Protein AF-A0A3C1PND8-F1 (afdb_monomer_lite)

Sequence (109 aa):
MYSVQTDSKNRVWLACDGGGFSVLENNSFLKLNDAANFPNTVYSVAEFNPKLFLLSTSEGLFTYDFEKVIKVQGLKTSEIASIEKLDNTHILAVHNEGFDLIKLTENNE

Foldseek 3Di:
DQDWDADPVRWIKDFAAQQGIWIQDPNDIDRLPPDPDGDRGFNDWDDLDPQWIWTADCQAIWIDRSPDIGGDPDDPHRHFNYKDHPDNFWIWTQGPVGIDIGGDDPPPD

Radius of gyration: 13.07 Å; chains: 1; bounding box: 35×31×35 Å

Secondary structure (DSSP, 8-state):
--EEEE-TTSPEEEE-SSSBEE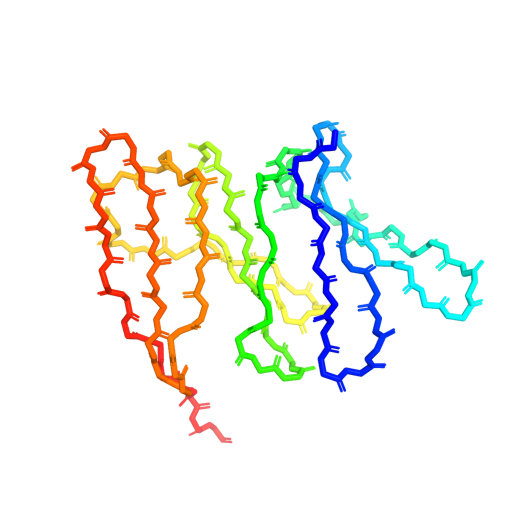EEETTEEEE---STT--SB-SEEEEEETTEEEEEETTEEEEE-SS-EEEPPS-S-S-EEEEEE-SSSEEEEEETTEEEEEE------

pLDDT: mean 90.36, std 11.25, range [35.5, 97.81]

Structure (mmCIF, N/CA/C/O backbone):
data_AF-A0A3C1PND8-F1
#
_entry.id   AF-A0A3C1PND8-F1
#
loop_
_atom_site.group_PDB
_atom_site.id
_atom_site.type_symbol
_atom_site.label_atom_id
_atom_site.label_alt_id
_atom_site.label_comp_id
_atom_site.label_asym_id
_atom_site.label_entity_id
_atom_site.label_seq_id
_atom_site.pdbx_PDB_ins_code
_atom_site.Cartn_x
_atom_site.Cartn_y
_atom_site.Cartn_z
_atom_site.occupancy
_atom_site.B_iso_or_equiv
_atom_site.auth_seq_id
_atom_site.auth_comp_id
_atom_site.auth_asym_id
_atom_site.auth_atom_id
_atom_site.pdbx_PDB_model_num
ATOM 1 N N . MET A 1 1 ? -8.560 8.846 -9.446 1.00 85.88 1 MET A N 1
ATOM 2 C CA . MET A 1 1 ? -8.758 7.800 -8.421 1.00 85.88 1 MET A CA 1
ATOM 3 C C . MET A 1 1 ? -8.398 6.483 -9.070 1.00 85.88 1 MET A C 1
ATOM 5 O O . MET A 1 1 ? -8.913 6.222 -10.150 1.00 85.88 1 MET A O 1
ATOM 9 N N . TYR A 1 2 ? -7.478 5.737 -8.468 1.00 95.19 2 TYR A N 1
ATOM 10 C CA . TYR A 1 2 ? -6.908 4.511 -9.029 1.00 95.19 2 TYR A CA 1
ATOM 11 C C . TYR A 1 2 ? -7.455 3.253 -8.356 1.00 95.19 2 TYR A C 1
ATOM 13 O O . TYR A 1 2 ? -7.799 2.301 -9.050 1.00 95.19 2 TYR A O 1
ATOM 21 N N . SER A 1 3 ? -7.607 3.263 -7.028 1.00 95.44 3 SER A N 1
ATOM 22 C CA . SER A 1 3 ? -8.141 2.123 -6.284 1.00 95.44 3 SER A CA 1
ATOM 23 C C . SER A 1 3 ? -9.035 2.544 -5.121 1.00 95.44 3 SER A C 1
ATOM 25 O O . SER A 1 3 ? -8.959 3.670 -4.617 1.00 95.44 3 SER A O 1
ATOM 27 N N . VAL A 1 4 ? -9.875 1.597 -4.703 1.00 96.31 4 VAL A N 1
ATOM 28 C CA . VAL A 1 4 ? -10.701 1.661 -3.499 1.00 96.31 4 VAL A CA 1
ATOM 29 C C . VAL A 1 4 ? -10.545 0.334 -2.770 1.00 96.31 4 VAL A C 1
ATOM 31 O O . VAL A 1 4 ? -10.692 -0.712 -3.398 1.00 96.31 4 VAL A O 1
ATOM 34 N N . GLN A 1 5 ? -10.241 0.370 -1.475 1.00 96.12 5 GLN A N 1
ATOM 35 C CA . GLN A 1 5 ? -10.077 -0.828 -0.651 1.00 96.12 5 GLN A CA 1
ATOM 36 C C . GLN A 1 5 ? -10.735 -0.649 0.714 1.00 96.12 5 GLN A C 1
ATOM 38 O O . GLN A 1 5 ? -10.756 0.451 1.258 1.00 96.12 5 GLN A O 1
ATOM 43 N N . THR A 1 6 ? -11.277 -1.725 1.276 1.00 96.75 6 THR A N 1
ATOM 44 C CA . THR A 1 6 ? -11.850 -1.721 2.628 1.00 96.75 6 THR A CA 1
ATOM 45 C C . THR A 1 6 ? -10.908 -2.451 3.567 1.00 96.75 6 THR A C 1
ATOM 47 O O . THR A 1 6 ? -10.476 -3.559 3.263 1.00 96.75 6 THR A O 1
ATOM 50 N N . ASP A 1 7 ? -10.577 -1.828 4.694 1.00 96.50 7 ASP A N 1
ATOM 51 C CA . ASP A 1 7 ? -9.721 -2.452 5.700 1.00 96.50 7 ASP A CA 1
ATOM 52 C C . ASP A 1 7 ? -10.514 -3.274 6.727 1.00 96.50 7 ASP A C 1
ATOM 54 O O . ASP A 1 7 ? -11.748 -3.260 6.769 1.00 96.50 7 ASP A O 1
ATOM 58 N N . SER A 1 8 ? -9.795 -3.971 7.604 1.00 96.56 8 SER A N 1
ATOM 59 C CA . SER A 1 8 ? -10.349 -4.800 8.678 1.00 96.56 8 SER A CA 1
ATOM 60 C C . SER A 1 8 ? -11.206 -4.039 9.700 1.00 96.56 8 SER A C 1
ATOM 62 O O . SER A 1 8 ? -11.948 -4.659 10.465 1.00 96.56 8 SER A O 1
ATOM 64 N N . LYS A 1 9 ? -11.137 -2.702 9.719 1.00 95.81 9 LYS A N 1
ATOM 65 C CA . LYS A 1 9 ? -11.935 -1.812 10.576 1.00 95.81 9 LYS A CA 1
ATOM 66 C C . LYS A 1 9 ? -13.158 -1.242 9.846 1.00 95.81 9 LYS A C 1
ATOM 68 O O . LYS A 1 9 ? -13.826 -0.368 10.392 1.00 95.81 9 LYS A O 1
ATOM 73 N N . ASN A 1 10 ? -13.476 -1.742 8.648 1.00 95.62 10 ASN A N 1
ATOM 74 C CA . ASN A 1 10 ? -14.533 -1.236 7.766 1.00 95.62 10 ASN A CA 1
ATOM 75 C C . ASN A 1 10 ? -14.340 0.227 7.335 1.00 95.62 10 ASN A C 1
ATOM 77 O O . ASN A 1 10 ? -15.310 0.908 6.994 1.00 95.62 10 ASN A O 1
ATOM 81 N N . ARG A 1 11 ? -13.101 0.726 7.330 1.00 96.19 11 ARG A N 1
ATOM 82 C CA . ARG A 1 11 ? -12.777 2.029 6.741 1.00 96.19 11 ARG A CA 1
ATOM 83 C C . ARG A 1 11 ? -12.502 1.844 5.256 1.00 96.19 11 ARG A C 1
ATOM 85 O O . ARG A 1 11 ? -11.939 0.828 4.844 1.00 96.19 11 ARG A O 1
ATOM 92 N N . VAL A 1 12 ? -12.881 2.827 4.445 1.00 96.81 12 VAL A N 1
ATOM 93 C CA . VAL A 1 12 ? -12.678 2.776 2.990 1.00 96.81 12 VAL A CA 1
ATOM 94 C C . VAL A 1 12 ? -11.502 3.662 2.608 1.00 96.81 12 VAL A C 1
ATOM 96 O O . VAL A 1 12 ? -11.535 4.871 2.801 1.00 96.81 12 VAL A O 1
ATOM 99 N N . TRP A 1 13 ? -10.468 3.059 2.044 1.00 95.81 13 TRP A N 1
ATOM 100 C CA . TRP A 1 13 ? -9.252 3.709 1.583 1.00 95.81 13 TRP A CA 1
ATOM 101 C C . TRP A 1 13 ? -9.340 4.003 0.093 1.00 95.81 13 TRP A C 1
ATOM 103 O O . TRP A 1 13 ? -9.716 3.138 -0.697 1.00 95.81 13 TRP A O 1
ATOM 113 N N . LEU A 1 14 ? -8.973 5.222 -0.288 1.00 95.19 14 LEU A N 1
ATOM 114 C CA . LEU A 1 14 ? -8.972 5.698 -1.666 1.00 95.19 14 LEU A CA 1
ATOM 115 C C . LEU A 1 14 ? -7.552 6.059 -2.087 1.00 95.19 14 LEU A C 1
ATOM 117 O O . LEU A 1 14 ? -6.911 6.877 -1.424 1.00 95.19 14 LEU A O 1
ATOM 121 N N . ALA A 1 15 ? -7.101 5.510 -3.212 1.00 95.00 15 ALA A N 1
ATOM 122 C CA . ALA A 1 15 ? -5.854 5.883 -3.870 1.00 95.00 15 ALA A CA 1
ATOM 123 C C . ALA A 1 15 ? -6.137 6.892 -4.996 1.00 95.00 15 ALA A C 1
ATOM 125 O O . ALA A 1 15 ? -6.985 6.657 -5.868 1.00 95.00 15 ALA A O 1
ATOM 126 N N . CYS A 1 16 ? -5.460 8.037 -4.988 1.00 93.38 16 CYS A N 1
ATOM 127 C CA . CYS A 1 16 ? -5.773 9.178 -5.843 1.00 93.38 16 CYS A CA 1
ATOM 128 C C . CYS A 1 16 ? -4.562 9.678 -6.634 1.00 93.38 16 CYS A C 1
ATOM 130 O O . CYS A 1 16 ? -3.411 9.483 -6.257 1.00 93.38 16 CYS A O 1
ATOM 132 N N . ASP A 1 17 ? -4.861 10.373 -7.733 1.00 92.75 17 ASP A N 1
ATOM 133 C CA . ASP A 1 17 ? -3.873 11.123 -8.503 1.00 92.75 17 ASP A CA 1
ATOM 134 C C . ASP A 1 17 ? -3.791 12.552 -7.968 1.00 92.75 17 ASP A C 1
ATOM 136 O O . ASP A 1 17 ? -4.829 13.204 -7.827 1.00 92.75 17 ASP A O 1
ATOM 140 N N . GLY A 1 18 ? -2.597 13.019 -7.609 1.00 86.25 18 GLY A N 1
ATOM 141 C CA . GLY A 1 18 ? -2.367 14.368 -7.076 1.00 86.25 18 GLY A CA 1
ATOM 142 C C . GLY A 1 18 ? -2.930 14.657 -5.674 1.00 86.25 18 GLY A C 1
ATOM 143 O O . GLY A 1 18 ? -2.742 15.750 -5.147 1.00 86.25 18 GLY A O 1
ATOM 144 N N . GLY A 1 19 ? -3.655 13.712 -5.071 1.00 84.69 19 GLY A N 1
ATOM 145 C CA . GLY A 1 19 ? -4.242 13.826 -3.730 1.00 84.69 19 GLY A CA 1
ATOM 146 C C . GLY A 1 19 ? -3.671 12.833 -2.717 1.00 84.69 19 GLY A C 1
ATOM 147 O O . GLY A 1 19 ? -4.102 12.832 -1.565 1.00 84.69 19 GLY A O 1
ATOM 148 N N . GLY A 1 20 ? -2.731 11.989 -3.139 1.00 90.75 20 GLY A N 1
ATOM 149 C CA . GLY A 1 20 ? -2.183 10.879 -2.372 1.00 90.75 20 GLY A CA 1
ATOM 150 C C . GLY A 1 20 ? -3.238 9.815 -2.105 1.00 90.75 20 GLY A C 1
ATOM 151 O O . GLY A 1 20 ? -3.814 9.241 -3.029 1.00 90.75 20 GLY A O 1
ATOM 152 N N . PHE A 1 21 ? -3.512 9.570 -0.830 1.00 91.88 21 PHE A N 1
ATOM 153 C CA . PHE A 1 21 ? -4.551 8.655 -0.381 1.00 91.88 21 PHE A CA 1
ATOM 154 C C . PHE A 1 21 ? -5.403 9.296 0.716 1.00 91.88 21 PHE A C 1
ATOM 156 O O . PHE A 1 21 ? -4.973 10.213 1.419 1.00 91.88 21 PHE A O 1
ATOM 163 N N . SER A 1 22 ? -6.634 8.818 0.853 1.00 92.31 22 SER A N 1
ATOM 164 C CA . SER A 1 22 ? -7.579 9.285 1.872 1.00 92.31 22 SER A CA 1
ATOM 165 C C . SER A 1 22 ? -8.359 8.118 2.450 1.00 92.31 22 SER A C 1
ATOM 167 O O . SER A 1 22 ? -8.467 7.068 1.814 1.00 92.31 22 SER A O 1
ATOM 169 N N . VAL A 1 23 ? -8.898 8.306 3.650 1.00 93.94 23 VAL A N 1
ATOM 170 C CA . VAL A 1 23 ? -9.738 7.308 4.307 1.00 93.94 23 VAL A CA 1
ATOM 171 C C . VAL A 1 23 ? -11.115 7.899 4.586 1.00 93.94 23 VAL A C 1
ATOM 173 O O . VAL A 1 23 ? -11.239 9.009 5.098 1.00 93.94 23 VAL A O 1
ATOM 176 N N . LEU A 1 24 ? -12.154 7.168 4.208 1.00 95.12 24 LEU A N 1
ATOM 177 C CA . LEU A 1 24 ? -13.534 7.426 4.578 1.00 95.12 24 LEU A CA 1
ATOM 178 C C . LEU A 1 24 ? -13.854 6.593 5.817 1.00 95.12 24 LEU A C 1
ATOM 180 O O . LEU A 1 24 ? -13.858 5.360 5.777 1.00 95.12 24 LEU A O 1
ATOM 184 N N . GLU A 1 25 ? -14.143 7.288 6.906 1.00 94.19 25 GLU A N 1
ATOM 185 C CA . GLU A 1 25 ? -14.536 6.707 8.184 1.00 94.19 25 GLU A CA 1
ATOM 186 C C . GLU A 1 25 ? -15.646 7.577 8.781 1.00 94.19 25 GLU A C 1
ATOM 188 O O . GLU A 1 25 ? -15.590 8.804 8.704 1.00 94.19 25 GLU A O 1
ATOM 193 N N . ASN A 1 26 ? -16.690 6.961 9.346 1.00 92.62 26 ASN A N 1
ATOM 194 C CA . ASN A 1 26 ? -17.814 7.682 9.962 1.00 92.62 26 ASN A CA 1
ATOM 195 C C . ASN A 1 26 ? -18.431 8.764 9.045 1.00 92.62 26 ASN A C 1
ATOM 197 O O . ASN A 1 26 ? -18.698 9.888 9.472 1.00 92.62 26 ASN A O 1
ATOM 201 N N . ASN A 1 27 ? -18.631 8.433 7.762 1.00 91.00 27 ASN A N 1
ATOM 202 C CA . ASN A 1 27 ? -19.137 9.334 6.716 1.00 91.00 27 ASN A CA 1
ATOM 203 C C . ASN A 1 27 ? -18.308 10.614 6.492 1.00 91.00 27 ASN A C 1
ATOM 205 O O . ASN A 1 27 ? -18.815 11.578 5.920 1.00 91.00 27 ASN A O 1
ATOM 209 N N . SER A 1 28 ? -17.043 10.634 6.913 1.00 91.19 28 SER A N 1
ATOM 210 C CA . SER A 1 28 ? -16.141 11.773 6.735 1.00 91.19 28 SER A CA 1
ATOM 211 C C . SER A 1 28 ? -14.835 11.339 6.078 1.00 91.19 28 SER A C 1
ATOM 213 O O . SER A 1 28 ? -14.279 10.292 6.407 1.00 91.19 28 SER A O 1
ATOM 215 N N . PHE A 1 29 ? -14.338 12.151 5.143 1.00 89.31 29 PHE A N 1
ATOM 216 C CA . PHE A 1 29 ? -13.028 11.938 4.535 1.00 89.31 29 PHE A CA 1
ATOM 217 C C . PHE A 1 29 ? -11.938 12.549 5.410 1.00 89.31 29 PHE A C 1
ATOM 219 O O . PHE A 1 29 ? -11.911 13.760 5.630 1.00 89.31 29 PHE A O 1
ATOM 226 N N . LEU A 1 30 ? -11.014 11.711 5.864 1.00 86.44 30 LEU A N 1
ATOM 227 C CA . LEU A 1 30 ? -9.777 12.123 6.506 1.00 86.44 30 LEU A CA 1
ATOM 228 C C . LEU A 1 30 ? -8.675 12.120 5.448 1.00 86.44 30 LEU A C 1
ATOM 230 O O . LEU A 1 30 ? -8.337 11.088 4.856 1.00 86.44 30 LEU A O 1
ATOM 234 N N . LYS A 1 31 ? -8.129 13.306 5.192 1.00 76.19 31 LYS A N 1
ATOM 235 C CA . LYS A 1 31 ? -6.968 13.482 4.328 1.00 76.19 31 LYS A CA 1
ATOM 236 C 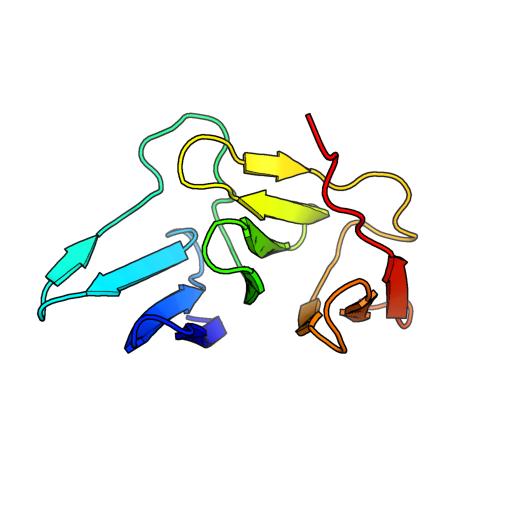C . LYS A 1 31 ? -5.724 13.265 5.183 1.00 76.19 31 LYS A C 1
ATOM 238 O O . LYS A 1 31 ? -5.528 13.967 6.166 1.00 76.19 31 LYS A O 1
ATOM 243 N N . LEU A 1 32 ? -4.909 12.276 4.832 1.00 74.44 32 LEU A N 1
ATOM 244 C CA . LEU A 1 32 ? -3.767 11.864 5.657 1.00 74.44 32 LEU A CA 1
ATOM 245 C C . LEU A 1 32 ? -2.455 12.550 5.238 1.00 74.44 32 LEU A C 1
ATOM 247 O O . LEU A 1 32 ? -1.408 12.283 5.810 1.00 74.44 32 LEU A O 1
ATOM 251 N N . ASN A 1 33 ? -2.502 13.443 4.246 1.00 64.19 33 ASN A N 1
ATOM 252 C CA . ASN A 1 33 ? -1.339 13.924 3.502 1.00 64.19 33 ASN A CA 1
ATOM 253 C C . ASN A 1 33 ? -0.777 15.289 3.946 1.00 64.19 33 ASN A C 1
ATOM 255 O O . ASN A 1 33 ? -0.149 15.971 3.140 1.00 64.19 33 ASN A O 1
ATOM 259 N N . ASP A 1 34 ? -0.966 15.686 5.206 1.00 60.97 34 ASP A N 1
ATOM 260 C CA . ASP A 1 34 ? -0.463 16.975 5.719 1.00 60.97 34 ASP A CA 1
ATOM 261 C C . ASP A 1 34 ? 1.029 16.956 6.123 1.00 60.97 34 ASP A C 1
ATOM 263 O O . ASP A 1 34 ? 1.567 17.969 6.570 1.00 60.97 34 ASP A O 1
ATOM 267 N N . ALA A 1 35 ? 1.739 15.838 5.939 1.00 58.72 35 ALA A N 1
ATOM 268 C CA . ALA A 1 35 ? 3.174 15.745 6.211 1.00 58.72 35 ALA A CA 1
ATOM 269 C C . ALA A 1 35 ? 4.020 15.795 4.926 1.00 58.72 35 ALA A C 1
ATOM 271 O O . ALA A 1 35 ? 3.672 15.207 3.904 1.00 58.72 35 ALA A O 1
ATOM 272 N N . ALA A 1 36 ? 5.190 16.437 5.013 1.00 60.78 36 ALA A N 1
ATOM 273 C CA . ALA A 1 36 ? 6.088 16.780 3.902 1.00 60.78 36 ALA A CA 1
ATOM 274 C C . ALA A 1 36 ? 6.644 15.611 3.049 1.00 60.78 36 ALA A C 1
ATOM 276 O O . ALA A 1 36 ? 7.389 15.867 2.112 1.00 60.78 36 ALA A O 1
ATOM 277 N N . ASN A 1 37 ? 6.292 14.351 3.333 1.00 71.38 37 ASN A N 1
ATOM 278 C CA . ASN A 1 37 ? 6.874 13.160 2.694 1.00 71.38 37 ASN A CA 1
ATOM 279 C C . ASN A 1 37 ? 5.833 12.150 2.173 1.00 71.38 37 ASN A C 1
ATOM 281 O O . ASN A 1 37 ? 6.155 10.979 1.976 1.00 71.38 37 ASN A O 1
ATOM 285 N N . PHE A 1 38 ? 4.576 12.560 1.994 1.00 82.50 38 PHE A N 1
ATOM 286 C CA . PHE A 1 38 ? 3.542 11.663 1.477 1.00 82.50 38 PHE A CA 1
ATOM 287 C C . PHE A 1 38 ? 3.566 11.622 -0.056 1.00 82.50 38 PHE A C 1
ATOM 289 O O . PHE A 1 38 ? 3.700 12.671 -0.689 1.00 82.50 38 PHE A O 1
ATOM 296 N N . PRO A 1 39 ? 3.398 10.441 -0.675 1.00 86.25 39 PRO A N 1
ATOM 297 C CA . PRO A 1 39 ? 3.334 10.337 -2.123 1.00 86.25 39 PRO A CA 1
ATOM 298 C C . PRO A 1 39 ? 2.115 11.080 -2.668 1.00 86.25 39 PRO A C 1
ATOM 300 O O . PRO A 1 39 ? 0.992 10.905 -2.192 1.00 86.25 39 PRO A O 1
ATOM 303 N N . ASN A 1 40 ? 2.346 11.900 -3.692 1.00 89.69 40 ASN A N 1
ATOM 304 C CA . ASN A 1 40 ? 1.304 12.727 -4.294 1.00 89.69 40 ASN A CA 1
ATOM 305 C C . ASN A 1 40 ? 0.316 11.909 -5.141 1.00 89.69 40 ASN A C 1
ATOM 307 O O . ASN A 1 40 ? -0.872 12.220 -5.193 1.00 89.69 40 ASN A O 1
ATOM 311 N N . THR A 1 41 ? 0.801 10.843 -5.773 1.00 94.19 41 THR A N 1
ATOM 312 C CA . THR A 1 41 ? -0.012 9.915 -6.558 1.00 94.19 41 THR A CA 1
ATOM 313 C C . THR A 1 41 ? 0.165 8.516 -5.994 1.00 94.19 41 THR A C 1
ATOM 315 O O . THR A 1 41 ? 1.287 8.028 -5.864 1.00 94.19 41 THR A O 1
ATOM 318 N N . VAL A 1 42 ? -0.951 7.883 -5.641 1.00 95.94 42 VAL A N 1
ATOM 319 C CA . VAL A 1 42 ? -0.994 6.505 -5.145 1.00 95.94 42 VAL A CA 1
ATOM 320 C C . VAL A 1 42 ? -1.885 5.694 -6.073 1.00 95.94 42 VAL A C 1
ATOM 322 O O . VAL A 1 42 ? -3.008 6.102 -6.377 1.00 95.94 42 VAL A O 1
ATOM 325 N N . TYR A 1 43 ? -1.379 4.551 -6.526 1.00 97.25 43 TYR A N 1
ATOM 326 C CA . TYR A 1 43 ? -2.072 3.654 -7.448 1.00 97.25 43 TYR A CA 1
ATOM 327 C C . TYR A 1 43 ? -2.905 2.606 -6.714 1.00 97.25 43 TYR A C 1
ATOM 329 O O . TYR A 1 43 ? -4.044 2.344 -7.092 1.00 97.25 43 TYR A O 1
ATOM 337 N N . SER A 1 44 ? -2.370 2.049 -5.630 1.00 96.94 44 SER A N 1
ATOM 338 C CA . SER A 1 44 ? -3.081 1.108 -4.766 1.00 96.94 44 SER A CA 1
ATOM 339 C C . SER A 1 44 ? -2.671 1.264 -3.305 1.00 96.94 44 SER A C 1
ATOM 341 O O . SER A 1 44 ? -1.512 1.570 -3.011 1.00 96.94 44 SER A O 1
ATOM 343 N N . VAL A 1 45 ? -3.634 1.032 -2.412 1.00 96.06 45 VAL A N 1
ATOM 344 C CA . VAL A 1 45 ? -3.473 0.964 -0.957 1.00 96.06 45 VAL A CA 1
ATOM 345 C C . VAL A 1 45 ? -3.879 -0.431 -0.507 1.00 96.06 45 VAL A C 1
ATOM 347 O O . VAL A 1 45 ? -4.949 -0.877 -0.895 1.00 96.06 45 VAL A O 1
ATOM 350 N N . ALA A 1 46 ? -3.091 -1.100 0.330 1.00 95.50 46 ALA A N 1
ATOM 351 C CA . ALA A 1 46 ? -3.479 -2.383 0.919 1.00 95.50 46 ALA A CA 1
ATOM 352 C C . ALA A 1 46 ? -3.185 -2.407 2.421 1.00 95.50 46 ALA A C 1
ATOM 354 O O . ALA A 1 46 ? -2.127 -1.960 2.862 1.00 95.50 46 ALA A O 1
ATOM 355 N N . GLU A 1 47 ? -4.111 -2.943 3.214 1.00 96.06 47 GLU A N 1
ATOM 356 C CA . GLU A 1 47 ? -3.862 -3.211 4.629 1.00 96.06 47 GLU A CA 1
ATOM 357 C C . GLU A 1 47 ? -2.950 -4.439 4.753 1.00 96.06 47 GLU A C 1
ATOM 359 O O . GLU A 1 47 ? -3.318 -5.541 4.343 1.00 96.06 47 GLU A O 1
ATOM 364 N N . PHE A 1 48 ? -1.765 -4.270 5.341 1.00 96.00 48 PHE A N 1
ATOM 365 C CA . PHE A 1 48 ? -0.939 -5.406 5.745 1.00 96.00 48 PHE A CA 1
ATOM 366 C C . PHE A 1 48 ? -1.419 -5.955 7.093 1.00 96.00 48 PHE A C 1
ATOM 368 O O . PHE A 1 48 ? -1.670 -7.154 7.244 1.00 96.00 48 PHE A O 1
ATOM 375 N N . ASN A 1 49 ? -1.616 -5.064 8.064 1.00 94.94 49 ASN A N 1
ATOM 376 C CA . ASN A 1 49 ? -2.254 -5.343 9.347 1.00 94.94 49 ASN A CA 1
ATOM 377 C C . ASN A 1 49 ? -2.991 -4.075 9.844 1.00 94.94 49 ASN A C 1
ATOM 379 O O . ASN A 1 49 ? -2.804 -3.005 9.264 1.00 94.94 49 ASN A O 1
ATOM 383 N N . PRO A 1 50 ? -3.769 -4.134 10.945 1.00 94.12 50 PRO A N 1
ATOM 384 C CA . PRO A 1 50 ? -4.567 -2.997 11.431 1.00 94.12 50 PRO A CA 1
ATOM 385 C C . PRO A 1 50 ? -3.806 -1.704 11.769 1.00 94.12 50 PRO A C 1
ATOM 387 O O . PRO A 1 50 ? -4.446 -0.685 12.075 1.00 94.12 50 PRO A O 1
ATOM 390 N N . LYS A 1 51 ? -2.468 -1.757 11.788 1.00 93.12 51 LYS A N 1
ATOM 391 C CA . LYS A 1 51 ? -1.544 -0.654 12.063 1.00 93.12 51 LYS A CA 1
ATOM 392 C C . LYS A 1 51 ? -0.623 -0.322 10.887 1.00 93.12 51 LYS A C 1
ATOM 394 O O . LYS A 1 51 ? 0.031 0.704 10.962 1.00 93.12 51 LYS A O 1
ATOM 399 N N . LEU A 1 52 ? -0.550 -1.147 9.841 1.00 93.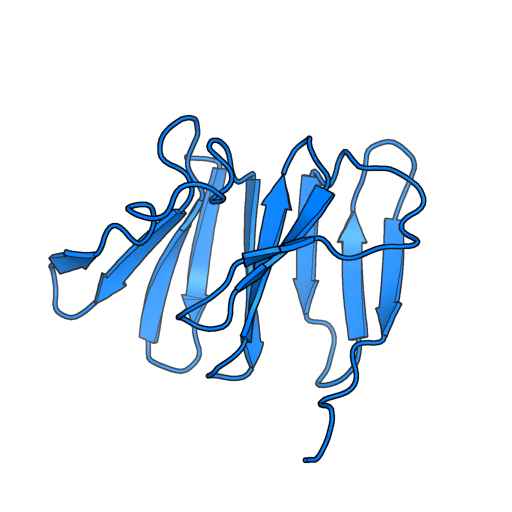94 52 LEU A N 1
ATOM 400 C CA . LEU A 1 52 ? 0.410 -0.989 8.752 1.00 93.94 52 LEU A CA 1
ATOM 401 C C . LEU A 1 52 ? -0.272 -1.140 7.397 1.00 93.94 52 LEU A C 1
ATOM 403 O O . LEU A 1 52 ? -0.847 -2.180 7.073 1.00 93.94 52 LEU A O 1
ATOM 407 N N . PHE A 1 53 ? -0.144 -0.097 6.591 1.00 95.06 53 PHE A N 1
ATOM 408 C CA . PHE A 1 53 ? -0.679 0.000 5.245 1.00 95.06 53 PHE A CA 1
ATOM 409 C C . PHE A 1 53 ? 0.457 0.078 4.243 1.00 95.06 53 PHE A C 1
ATOM 411 O O . PHE A 1 53 ? 1.559 0.527 4.550 1.00 95.06 53 PHE A O 1
ATOM 418 N N . LEU A 1 54 ? 0.174 -0.358 3.032 1.00 96.19 54 LEU A N 1
ATOM 419 C CA . LEU A 1 54 ? 1.083 -0.353 1.904 1.00 96.19 54 LEU A CA 1
ATOM 420 C C . LEU A 1 54 ? 0.530 0.596 0.855 1.00 96.19 54 LEU A C 1
ATOM 422 O O . LEU A 1 54 ? -0.677 0.608 0.625 1.00 96.19 54 LEU A O 1
ATOM 426 N N . LEU A 1 55 ? 1.405 1.365 0.220 1.00 96.25 55 LEU A N 1
ATOM 427 C CA . LEU A 1 55 ? 1.067 2.363 -0.786 1.00 96.25 55 LEU A CA 1
ATOM 428 C C . LEU A 1 55 ? 1.964 2.144 -2.000 1.00 96.25 55 LEU A C 1
ATOM 430 O O . LEU A 1 55 ? 3.187 2.230 -1.893 1.00 96.25 55 LEU A O 1
ATOM 434 N N . SER A 1 56 ? 1.366 1.872 -3.150 1.00 97.38 56 SER A N 1
ATOM 435 C CA . SER A 1 56 ? 2.092 1.728 -4.415 1.00 97.38 56 SER A CA 1
ATOM 436 C C . SER A 1 56 ? 2.031 3.016 -5.227 1.00 97.38 56 SER A C 1
ATOM 438 O O . SER A 1 56 ? 0.989 3.675 -5.279 1.00 97.38 56 SER A O 1
ATOM 440 N N . THR A 1 57 ? 3.157 3.402 -5.818 1.00 96.69 57 THR A N 1
ATOM 441 C CA . THR A 1 57 ? 3.326 4.652 -6.568 1.00 96.69 57 THR A CA 1
ATOM 442 C C . THR A 1 57 ? 4.322 4.437 -7.711 1.00 96.69 57 THR A C 1
ATOM 444 O O . THR A 1 57 ? 4.958 3.385 -7.796 1.00 96.69 57 THR A O 1
ATOM 447 N N . SER A 1 58 ? 4.509 5.443 -8.569 1.00 95.81 58 SER A N 1
ATOM 448 C CA . SER A 1 58 ? 5.586 5.443 -9.574 1.00 95.81 58 SER A CA 1
ATOM 449 C C . SER A 1 58 ? 6.985 5.554 -8.956 1.00 95.81 58 SER A C 1
ATOM 451 O O . SER A 1 58 ? 8.001 5.171 -9.534 1.00 95.81 58 SER A O 1
ATOM 453 N N . GLU A 1 59 ? 7.054 6.086 -7.738 1.00 94.69 59 GLU A N 1
ATOM 454 C CA . GLU A 1 59 ? 8.298 6.336 -7.020 1.00 94.69 59 GLU A CA 1
ATOM 455 C C . GLU A 1 59 ? 8.676 5.203 -6.063 1.00 94.69 59 GLU A C 1
ATOM 457 O O . GLU A 1 59 ? 9.773 5.227 -5.500 1.00 94.69 59 GLU A O 1
ATOM 462 N N . GLY A 1 60 ? 7.816 4.207 -5.861 1.00 95.31 60 GLY A N 1
ATOM 463 C CA . GLY A 1 60 ? 8.121 3.016 -5.077 1.00 95.31 60 GLY A CA 1
ATOM 464 C C . GLY A 1 60 ? 6.916 2.412 -4.371 1.00 95.31 60 GLY A C 1
ATOM 465 O O . GLY A 1 60 ? 5.779 2.870 -4.474 1.00 95.31 60 GLY A O 1
ATOM 466 N N . LEU A 1 61 ? 7.213 1.388 -3.575 1.00 96.12 61 LEU A N 1
ATOM 467 C CA . LEU A 1 61 ? 6.334 0.911 -2.519 1.00 96.12 61 LEU A CA 1
ATOM 468 C C . LEU A 1 61 ? 6.676 1.632 -1.218 1.00 96.12 61 LEU A C 1
ATOM 470 O O . LEU A 1 61 ? 7.847 1.736 -0.845 1.00 96.12 61 LEU A O 1
ATOM 474 N N . PHE A 1 62 ? 5.656 2.071 -0.497 1.00 94.81 62 PHE A N 1
ATOM 475 C CA . PHE A 1 62 ? 5.797 2.696 0.808 1.00 94.81 62 PHE A CA 1
ATOM 476 C C . PHE A 1 62 ? 4.945 1.973 1.846 1.00 94.81 62 PHE A C 1
ATOM 478 O O . PHE A 1 62 ? 3.885 1.441 1.525 1.00 94.81 62 PHE A O 1
ATOM 485 N N . THR A 1 63 ? 5.392 1.985 3.096 1.00 94.31 63 THR A N 1
ATOM 486 C CA . THR A 1 63 ? 4.595 1.595 4.259 1.00 94.31 63 THR A CA 1
ATOM 487 C C . THR A 1 63 ? 4.083 2.831 4.983 1.00 94.31 63 THR A C 1
ATOM 489 O O . THR A 1 63 ? 4.817 3.812 5.094 1.00 94.31 63 THR A O 1
ATOM 492 N N . TYR A 1 64 ? 2.869 2.768 5.519 1.00 93.31 64 TYR A N 1
ATOM 493 C CA . TYR A 1 64 ? 2.243 3.817 6.315 1.00 93.31 64 TYR A CA 1
ATOM 494 C C . TYR A 1 64 ? 1.686 3.255 7.626 1.00 93.31 64 TYR A C 1
ATOM 496 O O . TYR A 1 64 ? 0.895 2.314 7.597 1.00 93.31 64 TYR A O 1
ATOM 504 N N . ASP A 1 65 ? 2.083 3.832 8.760 1.00 92.38 65 ASP A N 1
ATOM 505 C CA . ASP A 1 65 ? 1.743 3.354 10.112 1.00 92.38 65 ASP A CA 1
ATOM 506 C C . ASP A 1 65 ? 0.861 4.322 10.924 1.00 92.38 65 ASP A C 1
ATOM 508 O O . ASP A 1 65 ? 0.833 4.274 12.151 1.00 92.38 65 ASP A O 1
ATOM 512 N N . PHE A 1 66 ? 0.126 5.202 10.239 1.00 89.69 66 PHE A N 1
ATOM 513 C CA . PHE A 1 66 ? -0.606 6.348 10.803 1.00 89.69 66 PHE A CA 1
ATOM 514 C C . PHE A 1 66 ? 0.244 7.558 11.205 1.00 89.69 66 PHE A C 1
ATOM 516 O O . PHE A 1 66 ? -0.316 8.646 11.336 1.00 89.69 66 PHE A O 1
ATOM 523 N N . GLU A 1 67 ? 1.568 7.432 11.290 1.00 87.31 67 GLU A N 1
ATOM 524 C CA . GLU A 1 67 ? 2.466 8.538 11.654 1.00 87.31 67 GLU A CA 1
ATOM 525 C C . GLU A 1 67 ? 3.479 8.855 10.552 1.00 87.31 67 GLU A C 1
ATOM 527 O O . GLU A 1 67 ? 3.745 10.019 10.240 1.00 87.31 67 GLU A O 1
ATOM 532 N N . LYS A 1 68 ? 4.055 7.816 9.952 1.00 88.69 68 LYS A N 1
ATOM 533 C CA . LYS A 1 68 ? 5.185 7.891 9.033 1.00 88.69 68 LYS A CA 1
ATOM 534 C C . LYS A 1 68 ? 4.881 7.148 7.751 1.00 88.69 68 LYS A C 1
ATOM 536 O O . LYS A 1 68 ? 4.229 6.110 7.741 1.00 88.69 68 LYS A O 1
ATOM 541 N N . VAL A 1 69 ? 5.438 7.675 6.668 1.00 90.88 69 VAL A N 1
ATOM 542 C CA . VAL A 1 69 ? 5.513 6.997 5.377 1.00 90.88 69 VAL A CA 1
ATOM 543 C C . VAL A 1 69 ? 6.974 6.653 5.118 1.00 90.88 69 VAL A C 1
ATOM 545 O O . VAL A 1 69 ? 7.831 7.536 5.141 1.00 90.88 69 VAL A O 1
ATOM 548 N N . ILE A 1 70 ? 7.275 5.372 4.907 1.00 92.00 70 ILE A N 1
ATOM 549 C CA . ILE A 1 70 ? 8.645 4.872 4.726 1.00 92.00 70 ILE A CA 1
ATOM 550 C C . ILE A 1 70 ? 8.726 4.099 3.414 1.00 92.00 70 ILE A C 1
ATOM 552 O O . ILE A 1 70 ? 7.925 3.205 3.165 1.00 92.00 70 ILE A O 1
ATOM 556 N N . LYS A 1 71 ? 9.706 4.432 2.569 1.00 93.19 71 LYS A N 1
ATOM 557 C CA . LYS A 1 71 ? 9.934 3.738 1.297 1.00 93.19 71 LYS A CA 1
ATOM 558 C C . LYS A 1 71 ? 10.578 2.371 1.528 1.00 93.19 71 LYS A C 1
ATOM 560 O O . LYS A 1 71 ? 11.657 2.293 2.122 1.00 93.19 71 LYS A O 1
ATOM 565 N N . VAL A 1 72 ? 9.959 1.321 0.996 1.00 93.25 72 VAL A N 1
ATOM 566 C CA . VAL A 1 72 ? 10.514 -0.038 0.970 1.00 93.25 72 VAL A CA 1
ATOM 567 C C . VAL A 1 72 ? 11.708 -0.072 0.017 1.00 93.25 72 VAL A C 1
ATOM 569 O O . VAL A 1 72 ? 11.650 0.449 -1.097 1.00 93.25 72 VAL A O 1
ATOM 572 N N . GLN A 1 73 ? 12.809 -0.664 0.472 1.00 92.44 73 GLN A N 1
ATOM 573 C CA . GLN A 1 73 ? 14.058 -0.770 -0.285 1.00 92.44 73 GLN A CA 1
ATOM 574 C C . GLN A 1 73 ? 14.231 -2.170 -0.875 1.00 92.44 73 GLN A C 1
ATOM 576 O O . GLN A 1 73 ? 13.620 -3.128 -0.409 1.00 92.44 73 GLN A O 1
ATOM 581 N N . GLY A 1 74 ? 15.111 -2.289 -1.872 1.00 90.81 74 GLY A N 1
ATOM 582 C CA . GLY A 1 74 ? 15.485 -3.582 -2.454 1.00 90.81 74 GLY A CA 1
ATOM 583 C C . GLY A 1 74 ? 14.477 -4.158 -3.449 1.00 90.81 74 GLY A C 1
ATOM 584 O O . GLY A 1 74 ? 14.616 -5.317 -3.825 1.00 90.81 74 GLY A O 1
ATOM 585 N N . LEU A 1 75 ? 13.492 -3.365 -3.882 1.00 93.25 75 LEU A N 1
ATOM 586 C CA . LEU A 1 75 ? 12.617 -3.729 -4.995 1.00 93.25 75 LEU A CA 1
ATOM 587 C C . LEU A 1 75 ? 13.358 -3.629 -6.319 1.00 93.25 75 LEU A C 1
ATOM 589 O O . LEU A 1 75 ? 14.260 -2.800 -6.480 1.00 93.25 75 LEU A O 1
ATOM 593 N N . LYS A 1 76 ? 12.942 -4.452 -7.277 1.00 94.12 76 LYS A N 1
ATOM 594 C CA . LYS A 1 76 ? 13.538 -4.496 -8.611 1.00 94.12 76 LYS A CA 1
ATOM 595 C C . LYS A 1 76 ? 13.391 -3.165 -9.351 1.00 94.12 76 LYS A C 1
ATOM 597 O O . LYS A 1 76 ? 14.298 -2.758 -10.072 1.00 94.12 76 LYS A O 1
ATOM 602 N N . THR A 1 77 ? 12.262 -2.489 -9.157 1.00 95.69 77 THR A N 1
ATOM 603 C CA . THR A 1 77 ? 11.931 -1.200 -9.775 1.00 95.69 77 THR A CA 1
ATOM 604 C C . THR A 1 77 ? 11.104 -0.335 -8.823 1.00 95.69 77 THR A C 1
ATOM 606 O O . THR A 1 77 ? 10.524 -0.832 -7.856 1.00 95.69 77 THR A O 1
ATOM 609 N N . SER A 1 78 ? 11.063 0.974 -9.075 1.00 94.50 78 SER A N 1
ATOM 610 C CA . SER A 1 78 ? 10.227 1.919 -8.330 1.00 94.50 78 SER A CA 1
ATOM 611 C C . SER A 1 78 ? 8.783 1.973 -8.825 1.00 94.50 78 SER A C 1
ATOM 613 O O . SER A 1 78 ? 7.910 2.388 -8.078 1.00 94.50 78 SER A O 1
ATOM 615 N N . GLU A 1 79 ? 8.515 1.556 -10.060 1.00 96.06 79 GLU A N 1
ATOM 616 C CA . GLU A 1 79 ? 7.201 1.707 -10.692 1.00 96.06 79 GLU A CA 1
ATOM 617 C C . GLU A 1 79 ? 6.238 0.596 -10.247 1.00 96.06 79 GLU A C 1
ATOM 619 O O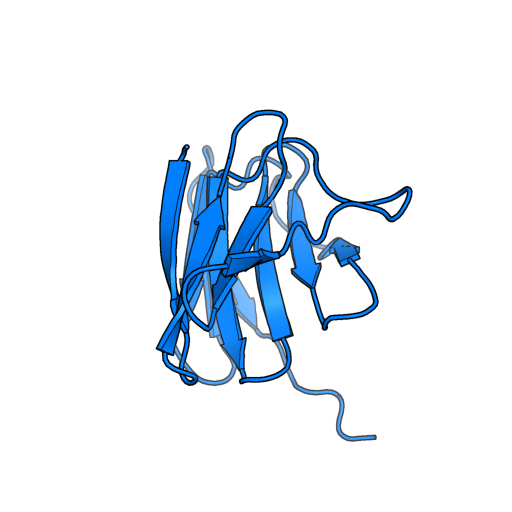 . GLU A 1 79 ? 6.074 -0.413 -10.937 1.00 96.06 79 GLU A O 1
ATOM 624 N N . ILE A 1 80 ? 5.605 0.753 -9.081 1.00 97.81 80 ILE A N 1
ATOM 625 C CA . ILE A 1 80 ? 4.719 -0.268 -8.505 1.00 97.81 80 ILE A CA 1
ATOM 626 C C . ILE A 1 80 ? 3.276 0.036 -8.891 1.00 97.81 80 ILE A C 1
ATOM 628 O O . ILE A 1 80 ? 2.670 0.954 -8.356 1.00 97.81 80 ILE A O 1
ATOM 632 N N . ALA A 1 81 ? 2.705 -0.753 -9.797 1.00 96.50 81 ALA A N 1
ATOM 633 C CA . ALA A 1 81 ? 1.366 -0.528 -10.337 1.00 96.50 81 ALA A CA 1
ATOM 634 C C . ALA A 1 81 ? 0.247 -1.001 -9.398 1.00 96.50 81 ALA A C 1
ATOM 636 O O . ALA A 1 81 ? -0.835 -0.417 -9.373 1.00 96.50 81 ALA A O 1
ATOM 637 N N . SER A 1 82 ? 0.480 -2.086 -8.658 1.00 96.44 82 SER A N 1
ATOM 638 C CA . SER A 1 82 ? -0.494 -2.641 -7.718 1.00 96.44 82 SER A CA 1
ATOM 639 C C . SER A 1 82 ? 0.189 -3.475 -6.640 1.00 96.44 82 SER A C 1
ATOM 641 O O . SER A 1 82 ? 1.316 -3.944 -6.812 1.00 96.44 82 SER A O 1
ATOM 643 N N . ILE A 1 83 ? -0.518 -3.674 -5.535 1.00 96.94 83 ILE A N 1
ATOM 644 C CA . ILE A 1 83 ? -0.091 -4.449 -4.376 1.00 96.94 83 ILE A CA 1
ATOM 645 C C . ILE A 1 83 ? -1.252 -5.273 -3.842 1.00 96.94 83 ILE A C 1
ATOM 647 O O . ILE A 1 83 ? -2.383 -4.793 -3.827 1.00 96.94 83 ILE A O 1
ATOM 651 N N . GLU A 1 84 ? -0.949 -6.479 -3.371 1.00 94.94 84 GLU A N 1
ATOM 652 C CA . GLU A 1 84 ? -1.916 -7.371 -2.732 1.00 94.94 84 GLU A CA 1
ATOM 653 C C . GLU A 1 84 ? -1.256 -8.100 -1.557 1.00 94.94 84 GLU A C 1
ATOM 655 O O . GLU A 1 84 ? -0.160 -8.656 -1.690 1.00 94.94 84 GLU A O 1
ATOM 660 N N . LYS A 1 85 ? -1.922 -8.112 -0.398 1.00 93.81 85 LYS A N 1
ATOM 661 C CA . LYS A 1 85 ? -1.498 -8.931 0.742 1.00 93.81 85 LYS A CA 1
ATOM 662 C C . LYS A 1 85 ? -1.846 -10.390 0.448 1.00 93.81 85 LYS A C 1
ATOM 664 O O . LYS A 1 85 ? -3.004 -10.709 0.208 1.00 93.81 85 LYS A O 1
ATOM 669 N N . LEU A 1 86 ? -0.862 -11.282 0.521 1.00 94.19 86 LEU A N 1
ATOM 670 C CA . LEU A 1 86 ? -1.085 -12.719 0.325 1.00 94.19 86 LEU A CA 1
ATOM 671 C C . LEU A 1 86 ? -1.343 -13.436 1.651 1.00 94.19 86 LEU A C 1
ATOM 673 O O . LEU A 1 86 ? -2.227 -14.283 1.751 1.00 94.19 86 LEU A O 1
ATOM 677 N N . ASP A 1 87 ? -0.563 -13.092 2.674 1.00 93.56 87 ASP A N 1
ATOM 678 C CA . ASP A 1 87 ? -0.677 -13.643 4.021 1.00 93.56 87 ASP A CA 1
ATOM 679 C C . ASP A 1 87 ? -0.119 -12.651 5.057 1.00 93.56 87 ASP A C 1
ATOM 681 O O . ASP A 1 87 ? 0.143 -11.490 4.751 1.00 93.56 87 ASP A O 1
ATOM 685 N N . ASN A 1 88 ? 0.041 -13.079 6.312 1.00 91.19 88 ASN A N 1
ATOM 686 C CA . ASN A 1 88 ? 0.512 -12.215 7.405 1.00 91.19 88 ASN A CA 1
ATOM 687 C C . ASN A 1 88 ? 1.991 -11.810 7.316 1.00 91.19 88 ASN A C 1
ATOM 689 O O . ASN A 1 88 ? 2.478 -11.083 8.174 1.00 91.19 88 ASN A O 1
ATOM 693 N N . THR A 1 89 ? 2.709 -12.309 6.320 1.00 93.06 89 THR A N 1
ATOM 694 C CA . THR A 1 89 ? 4.138 -12.082 6.113 1.00 93.06 89 THR A CA 1
ATOM 695 C C . THR A 1 89 ? 4.488 -11.733 4.672 1.00 93.06 89 THR A C 1
ATOM 697 O O . THR A 1 89 ? 5.540 -11.145 4.452 1.00 93.06 89 THR A O 1
ATOM 700 N N . HIS A 1 90 ? 3.645 -12.058 3.690 1.00 93.94 90 HIS A N 1
ATOM 701 C CA . HIS A 1 90 ? 3.948 -11.869 2.273 1.00 93.94 90 HIS A CA 1
ATOM 702 C C . HIS A 1 90 ? 2.993 -10.913 1.569 1.00 93.94 90 HIS A C 1
ATOM 704 O O . HIS A 1 90 ? 1.775 -10.934 1.767 1.00 93.94 90 HIS A O 1
ATOM 710 N N . ILE A 1 91 ? 3.574 -10.127 0.668 1.00 95.44 91 ILE A N 1
ATOM 711 C CA . ILE A 1 91 ? 2.888 -9.212 -0.241 1.00 95.44 91 ILE A CA 1
ATOM 712 C C . ILE A 1 91 ? 3.391 -9.466 -1.653 1.00 95.44 91 ILE A C 1
ATOM 714 O O . ILE A 1 91 ? 4.583 -9.695 -1.868 1.00 95.44 91 ILE A O 1
ATOM 718 N N . LEU A 1 92 ? 2.483 -9.366 -2.615 1.00 97.12 92 LEU A N 1
ATOM 719 C CA . LEU A 1 92 ? 2.811 -9.294 -4.029 1.00 97.12 92 LEU A CA 1
ATOM 720 C C . LEU A 1 92 ? 2.837 -7.828 -4.469 1.00 97.12 92 LEU A C 1
ATOM 722 O O . LEU A 1 92 ? 1.841 -7.127 -4.295 1.00 97.12 92 LEU A O 1
ATOM 726 N N . ALA A 1 93 ? 3.944 -7.373 -5.055 1.00 97.44 93 ALA A N 1
ATOM 727 C CA . ALA A 1 93 ? 4.051 -6.064 -5.696 1.00 97.44 93 ALA A CA 1
ATOM 728 C C . ALA A 1 93 ? 4.189 -6.249 -7.209 1.00 97.44 93 ALA A C 1
ATOM 730 O O . ALA A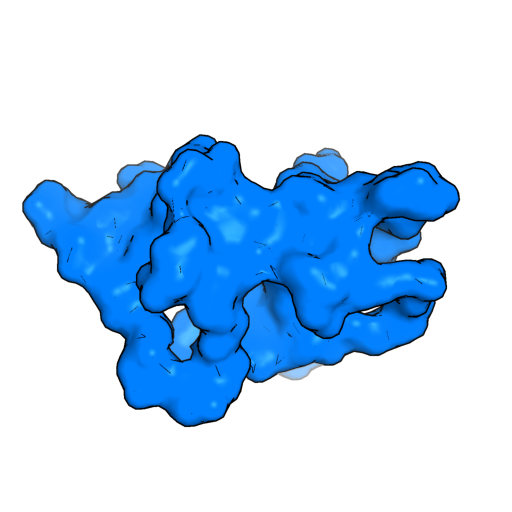 1 93 ? 5.160 -6.837 -7.679 1.00 97.44 93 ALA A O 1
ATOM 731 N N . VAL A 1 94 ? 3.213 -5.766 -7.976 1.00 97.19 94 VAL A N 1
ATOM 732 C CA . VAL A 1 94 ? 3.186 -5.886 -9.440 1.00 97.19 94 VAL A CA 1
ATOM 733 C C . VAL A 1 94 ? 3.732 -4.608 -10.064 1.00 97.19 94 VAL A C 1
ATOM 735 O O . VAL A 1 94 ? 3.337 -3.506 -9.681 1.00 97.19 94 VAL A O 1
ATOM 738 N N . HIS A 1 95 ? 4.615 -4.751 -11.047 1.00 96.31 95 HIS A N 1
ATOM 739 C CA . HIS A 1 95 ? 5.281 -3.646 -11.731 1.00 96.31 95 HIS A CA 1
ATOM 740 C C . HIS A 1 95 ? 5.478 -3.946 -13.225 1.00 96.31 95 HIS A C 1
ATOM 742 O O . HIS A 1 95 ? 5.261 -5.060 -13.701 1.00 96.31 95 HIS A O 1
ATOM 748 N N . ASN A 1 96 ? 5.904 -2.950 -14.000 1.00 93.75 96 ASN A N 1
ATOM 749 C CA . ASN A 1 96 ? 6.100 -3.072 -15.454 1.00 93.75 96 ASN A CA 1
ATOM 750 C C . ASN A 1 96 ? 7.100 -4.176 -15.867 1.00 93.75 96 ASN A C 1
ATOM 752 O O . ASN A 1 96 ? 7.007 -4.712 -16.967 1.00 93.75 96 ASN A O 1
ATOM 756 N N . GLU A 1 97 ? 8.032 -4.541 -14.985 1.00 95.75 97 GLU A N 1
ATOM 757 C CA . GLU A 1 97 ? 9.011 -5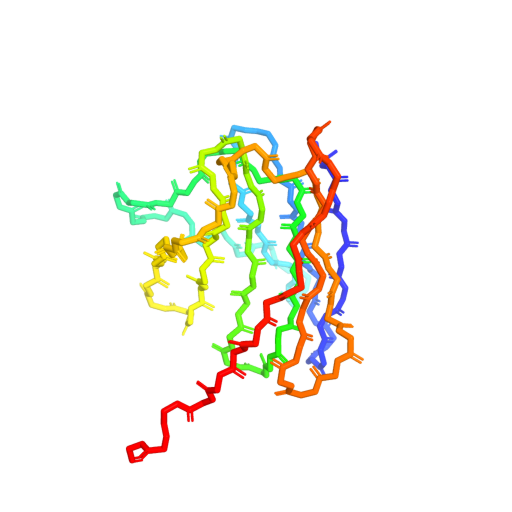.616 -15.207 1.00 95.75 97 GLU A CA 1
ATOM 758 C C . GLU A 1 97 ? 8.625 -6.990 -14.616 1.00 95.75 97 GLU A C 1
ATOM 760 O O . GLU A 1 97 ? 9.493 -7.862 -14.472 1.00 95.75 97 GLU A O 1
ATOM 765 N N . GLY A 1 98 ? 7.360 -7.183 -14.224 1.00 96.19 98 GLY A N 1
ATOM 766 C CA . GLY A 1 98 ? 6.856 -8.419 -13.618 1.00 96.19 98 GLY A CA 1
ATOM 767 C C . GLY A 1 98 ? 6.282 -8.202 -12.218 1.00 96.19 98 GLY A C 1
ATOM 768 O O . GLY A 1 98 ? 5.349 -7.422 -12.038 1.00 96.19 98 GLY A O 1
ATOM 769 N N . PHE A 1 99 ? 6.803 -8.928 -11.233 1.00 96.69 99 PHE A N 1
ATOM 770 C CA . PHE A 1 99 ? 6.387 -8.793 -9.842 1.00 96.69 99 PHE A CA 1
ATOM 771 C C . PHE A 1 99 ? 7.524 -9.140 -8.878 1.00 96.69 99 PHE A C 1
ATOM 773 O O . PHE A 1 99 ? 8.360 -9.993 -9.186 1.00 96.69 99 PHE A O 1
ATOM 780 N N . ASP A 1 100 ? 7.472 -8.547 -7.689 1.00 96.94 100 ASP A N 1
ATOM 781 C CA . ASP A 1 100 ? 8.294 -8.895 -6.536 1.00 96.94 100 ASP A CA 1
ATOM 782 C C . ASP A 1 100 ? 7.408 -9.554 -5.461 1.00 96.94 100 ASP A C 1
ATOM 784 O O . ASP A 1 100 ? 6.317 -9.069 -5.143 1.00 96.94 100 ASP A O 1
ATOM 788 N N . LEU A 1 101 ? 7.877 -10.669 -4.886 1.00 96.00 101 LEU A N 1
ATOM 789 C CA . LEU A 1 101 ? 7.296 -11.272 -3.683 1.00 96.00 101 LEU A CA 1
ATOM 790 C C . LEU A 1 101 ? 8.078 -10.773 -2.469 1.00 96.00 101 LEU A C 1
ATOM 792 O O . LEU A 1 101 ? 9.240 -11.131 -2.275 1.00 96.00 101 LEU A O 1
ATOM 796 N N . ILE A 1 102 ? 7.434 -9.951 -1.650 1.00 93.81 102 ILE A N 1
ATOM 797 C CA . ILE A 1 102 ? 8.075 -9.257 -0.537 1.00 93.81 102 ILE A CA 1
ATOM 798 C C . ILE A 1 102 ? 7.661 -9.934 0.758 1.00 93.81 102 ILE A C 1
ATOM 800 O O . ILE A 1 102 ? 6.470 -10.080 1.033 1.00 93.81 102 ILE A O 1
ATOM 804 N N . LYS A 1 103 ? 8.647 -10.304 1.577 1.00 92.88 103 LYS A N 1
ATOM 805 C CA . LYS A 1 103 ? 8.412 -10.738 2.951 1.00 92.88 103 LYS A CA 1
ATOM 806 C C . LYS A 1 103 ? 8.562 -9.549 3.897 1.00 92.88 103 LYS A C 1
ATOM 808 O O . LYS A 1 103 ? 9.660 -9.015 4.034 1.00 92.88 103 LYS A O 1
ATOM 813 N N . LEU A 1 104 ? 7.483 -9.167 4.568 1.00 87.75 104 LEU A N 1
ATOM 814 C CA . LEU A 1 104 ? 7.501 -8.237 5.691 1.00 87.75 104 LEU A CA 1
ATOM 815 C C . LEU A 1 104 ? 7.372 -9.018 6.994 1.00 87.75 104 LEU A C 1
ATOM 817 O O . LEU A 1 104 ? 6.494 -9.863 7.156 1.00 87.75 104 LEU A O 1
ATOM 821 N N . THR A 1 105 ? 8.259 -8.731 7.934 1.00 80.31 105 THR A N 1
ATOM 822 C CA . THR A 1 105 ? 8.166 -9.234 9.302 1.00 80.31 105 THR A CA 1
ATOM 823 C C . THR A 1 105 ? 7.847 -8.069 10.213 1.00 80.31 105 THR A C 1
ATOM 825 O O . THR A 1 105 ? 8.483 -7.021 10.113 1.00 80.31 105 THR A O 1
ATOM 828 N N . GLU A 1 106 ? 6.882 -8.251 11.110 1.00 67.75 106 GLU A N 1
ATOM 829 C CA . GLU A 1 106 ? 6.720 -7.331 12.228 1.00 67.75 106 GLU A CA 1
ATOM 830 C C . GLU A 1 106 ? 8.014 -7.376 13.047 1.00 67.75 106 GLU A C 1
ATOM 832 O O . GLU A 1 106 ? 8.455 -8.446 13.477 1.00 67.75 106 GLU A O 1
ATOM 837 N N . ASN A 1 107 ? 8.669 -6.225 13.207 1.00 56.59 107 ASN A N 1
ATOM 838 C CA . ASN A 1 107 ? 9.713 -6.109 14.210 1.00 56.59 107 ASN A CA 1
ATOM 839 C C . ASN A 1 107 ? 8.999 -6.184 15.559 1.00 56.59 107 ASN A C 1
ATOM 841 O O . ASN A 1 107 ? 8.316 -5.242 15.952 1.00 56.59 107 ASN A O 1
ATOM 845 N N . ASN A 1 108 ? 9.104 -7.336 16.218 1.00 38.78 108 ASN A N 1
ATOM 846 C CA . ASN A 1 108 ? 8.704 -7.482 17.608 1.00 38.78 108 ASN A CA 1
ATOM 847 C C . ASN A 1 108 ? 9.701 -6.681 18.456 1.00 38.78 108 ASN A C 1
ATOM 849 O O . ASN A 1 108 ? 10.742 -7.217 18.839 1.00 38.78 108 ASN A O 1
ATOM 853 N N . GLU A 1 109 ? 9.415 -5.400 18.678 1.00 35.50 109 GLU A N 1
ATOM 854 C CA . GLU A 1 109 ? 9.935 -4.671 19.841 1.00 35.50 109 GLU A CA 1
ATOM 855 C C . GLU A 1 109 ? 9.030 -4.906 21.054 1.00 35.50 109 GLU A C 1
ATOM 857 O O . GLU A 1 109 ? 7.786 -4.860 20.891 1.00 35.50 109 GLU A O 1
#